Protein AF-A0A946EXU2-F1 (afdb_monomer_lite)

Sequence (146 aa):
MDSTFLGTYEVFAEADYWFVEDYPRPVFGNVSQTTFDTTVGGEPIVEESSFSVWMESYTVGLETVDQVPSWSIMPNPARDEVTILRGNFLSPVECVVYGLDGREMMRQMIRPGMQMSRLDVSQLAAGVFMVQLGKNQQVQRLVIQR

Foldseek 3Di:
DDDDPAFDKDKDKDKDFDADPVDGDTQKIKIKMWIWGDGVPDDTDIDIDMDMDGPDDDDPDPDPPVDDFQWDWPDAQDAFKIKIAHDFAPAKKKKFKADPVRDTPDIDIDGGGDRIDMDTCNPPDFAKIWIDIHDPHDIDIGGYDD

Secondary structure (DSSP, 8-state):
-----PPEEEEEEEEEEEE-SSSS-EEEEEEEEEEEEE-TTSPPEEEEEEEEEE-----TT----SS--SEEEESSSBSSEEEEEES--SS-EEEEEE-TTS-EEEEEEEPTT-SEEEEE-TTSPSEEEEEEESTT--EEEEEE--

Structure (mmCIF, N/CA/C/O backbone):
data_AF-A0A946EXU2-F1
#
_entry.id   AF-A0A946EXU2-F1
#
loop_
_atom_site.group_PDB
_atom_site.id
_atom_site.type_symbol
_atom_site.label_atom_id
_atom_site.label_alt_id
_atom_site.label_comp_id
_atom_site.label_asym_id
_atom_site.label_entity_id
_atom_site.label_seq_id
_atom_site.pdbx_PDB_ins_code
_atom_site.Cartn_x
_atom_site.Cartn_y
_atom_site.Cartn_z
_atom_site.occupancy
_atom_site.B_iso_or_equiv
_atom_site.auth_seq_id
_atom_site.auth_comp_id
_atom_site.auth_asym_id
_atom_site.auth_atom_id
_atom_site.pdbx_PDB_model_num
ATOM 1 N N . MET A 1 1 ? 44.099 -22.709 -54.092 1.00 41.88 1 MET A N 1
ATOM 2 C CA . MET A 1 1 ? 43.427 -21.622 -53.355 1.00 41.88 1 MET A CA 1
ATOM 3 C C . MET A 1 1 ? 42.272 -21.218 -54.252 1.00 41.88 1 MET A C 1
ATOM 5 O O . MET A 1 1 ? 42.462 -20.374 -55.113 1.00 41.88 1 MET A O 1
ATOM 9 N N . ASP A 1 2 ? 41.163 -21.959 -54.188 1.00 38.00 2 ASP A N 1
ATOM 10 C CA . ASP A 1 2 ? 40.028 -21.756 -55.097 1.00 38.00 2 ASP A CA 1
ATOM 11 C C . ASP A 1 2 ? 39.110 -20.684 -54.520 1.00 38.00 2 ASP A C 1
ATOM 13 O O . ASP A 1 2 ? 38.541 -20.841 -53.441 1.00 38.00 2 ASP A O 1
ATOM 17 N N . SER A 1 3 ? 39.040 -19.564 -55.232 1.00 45.59 3 SER A N 1
ATOM 18 C CA . SER A 1 3 ? 38.197 -18.418 -54.922 1.00 45.59 3 SER A CA 1
ATOM 19 C C . SER A 1 3 ? 36.873 -18.598 -55.657 1.00 45.59 3 SER A C 1
ATOM 21 O O . SER A 1 3 ? 36.744 -18.196 -56.812 1.00 45.59 3 SER A O 1
ATOM 23 N N . THR A 1 4 ? 35.892 -19.227 -55.013 1.00 53.69 4 THR A N 1
ATOM 24 C CA . THR A 1 4 ? 34.504 -19.186 -55.486 1.00 53.69 4 THR A CA 1
ATOM 25 C C . THR A 1 4 ? 34.006 -17.760 -55.270 1.00 53.69 4 THR A C 1
ATOM 27 O O . THR A 1 4 ? 33.904 -17.304 -54.133 1.00 53.69 4 THR A O 1
ATOM 30 N N . PHE A 1 5 ? 33.780 -17.024 -56.356 1.00 52.28 5 PHE A N 1
ATOM 31 C CA . PHE A 1 5 ? 33.202 -15.685 -56.306 1.00 52.28 5 PHE A CA 1
ATOM 32 C C . PHE A 1 5 ? 31.778 -15.816 -55.747 1.00 52.28 5 PHE A C 1
ATOM 34 O O . PHE A 1 5 ? 30.900 -16.380 -56.401 1.00 52.28 5 PHE A O 1
ATOM 41 N N . LEU A 1 6 ? 31.596 -15.405 -54.492 1.00 56.22 6 LEU A N 1
ATOM 42 C CA . LEU A 1 6 ? 30.307 -15.397 -53.808 1.00 56.22 6 LEU A CA 1
ATOM 43 C C . LEU A 1 6 ? 29.397 -14.383 -54.505 1.00 56.22 6 LEU A C 1
ATOM 45 O O . LEU A 1 6 ? 29.849 -13.304 -54.887 1.00 56.22 6 LEU A O 1
ATOM 49 N N . GLY A 1 7 ? 28.139 -14.765 -54.708 1.00 60.34 7 GLY A N 1
ATOM 50 C CA . GLY A 1 7 ? 27.099 -13.880 -55.219 1.00 60.34 7 GLY A CA 1
ATOM 51 C C . GLY A 1 7 ? 26.937 -12.604 -54.385 1.00 60.34 7 GLY A C 1
ATOM 52 O O . GLY A 1 7 ? 27.528 -12.460 -53.312 1.00 60.34 7 GLY A O 1
ATOM 53 N N . THR A 1 8 ? 26.136 -11.662 -54.878 1.00 67.62 8 THR A N 1
ATOM 54 C CA . THR A 1 8 ? 25.835 -10.443 -54.118 1.00 67.62 8 THR A CA 1
ATOM 55 C C . THR A 1 8 ? 24.736 -10.753 -53.108 1.00 67.62 8 THR A C 1
ATOM 57 O O . THR A 1 8 ? 23.645 -11.169 -53.496 1.00 67.62 8 THR A O 1
ATOM 60 N N . TYR A 1 9 ? 25.039 -10.543 -51.827 1.00 71.56 9 TYR A N 1
ATOM 61 C CA . TYR A 1 9 ? 24.076 -10.618 -50.734 1.00 71.56 9 TYR A CA 1
ATOM 62 C C . TYR A 1 9 ? 23.731 -9.201 -50.277 1.00 71.56 9 TYR A C 1
ATOM 64 O O . TYR A 1 9 ? 24.601 -8.483 -49.776 1.00 71.56 9 TYR A O 1
ATOM 72 N N . GLU A 1 10 ? 22.478 -8.795 -50.463 1.00 76.06 10 GLU A N 1
ATOM 73 C CA . GLU A 1 10 ? 21.983 -7.476 -50.065 1.00 76.06 10 GLU A CA 1
ATOM 74 C C . GLU A 1 10 ? 20.913 -7.611 -48.985 1.00 76.06 10 GLU A C 1
ATOM 76 O O . GLU A 1 10 ? 20.037 -8.470 -49.062 1.00 76.06 10 GLU A O 1
ATOM 81 N N . VAL A 1 11 ? 20.981 -6.746 -47.973 1.00 76.38 11 VAL A N 1
ATOM 82 C CA . VAL A 1 11 ? 19.996 -6.684 -46.890 1.00 76.38 11 VAL A CA 1
ATOM 83 C C . VAL A 1 11 ? 19.469 -5.265 -46.790 1.00 76.38 11 VAL A C 1
ATOM 85 O O . VAL A 1 11 ? 20.236 -4.322 -46.593 1.00 76.38 11 VAL A O 1
ATOM 88 N N . PHE A 1 12 ? 18.152 -5.135 -46.870 1.00 81.75 12 PHE A N 1
ATOM 89 C CA . PHE A 1 12 ? 17.416 -3.905 -46.633 1.00 81.75 12 PHE A CA 1
ATOM 90 C C . PHE A 1 12 ? 16.627 -4.058 -45.342 1.00 81.75 12 PHE A C 1
ATOM 92 O O . PHE A 1 12 ? 15.970 -5.077 -45.143 1.00 81.75 12 PHE A O 1
ATOM 99 N N . ALA A 1 13 ? 16.699 -3.058 -44.469 1.00 77.19 13 ALA A N 1
ATOM 100 C CA . ALA A 1 13 ? 15.904 -3.005 -43.253 1.00 77.19 13 ALA A CA 1
ATOM 101 C C . ALA A 1 13 ? 15.176 -1.663 -43.183 1.00 77.19 13 ALA A C 1
ATOM 103 O O . ALA A 1 13 ? 15.807 -0.611 -43.300 1.00 77.19 13 ALA A O 1
ATOM 104 N N . GLU A 1 14 ? 13.867 -1.710 -42.980 1.00 85.81 14 GLU A N 1
ATOM 105 C CA . GLU A 1 14 ? 13.014 -0.549 -42.755 1.00 85.81 14 GLU A CA 1
ATOM 106 C C . GLU A 1 14 ? 12.400 -0.657 -41.359 1.00 85.81 14 GLU A C 1
ATOM 108 O O . GLU A 1 14 ? 12.112 -1.752 -40.876 1.00 85.81 14 GLU A O 1
ATOM 113 N N . ALA A 1 15 ? 12.291 0.477 -40.668 1.00 82.19 15 ALA A N 1
ATOM 114 C CA . ALA A 1 15 ? 11.792 0.524 -39.305 1.00 82.19 15 ALA A CA 1
ATOM 115 C C . ALA A 1 15 ? 10.726 1.610 -39.165 1.00 82.19 15 ALA A C 1
ATOM 117 O O . ALA A 1 15 ? 11.025 2.799 -39.301 1.00 82.19 15 ALA A O 1
ATOM 118 N N . ASP A 1 16 ? 9.515 1.186 -38.826 1.00 86.25 16 ASP A N 1
ATOM 119 C CA . ASP A 1 16 ? 8.374 2.052 -38.569 1.00 86.25 16 ASP A CA 1
ATOM 120 C C . ASP A 1 16 ? 8.150 2.202 -37.066 1.00 86.25 16 ASP A C 1
ATOM 122 O O . ASP A 1 16 ? 8.116 1.218 -36.321 1.00 86.25 16 ASP A O 1
ATOM 126 N N . TYR A 1 17 ? 7.958 3.443 -36.618 1.00 80.81 17 TYR A N 1
ATOM 127 C CA . TYR A 1 17 ? 7.689 3.768 -35.221 1.00 80.81 17 TYR A CA 1
ATOM 128 C C . TYR A 1 17 ? 6.454 4.649 -35.101 1.00 80.81 17 TYR A C 1
ATOM 130 O O . TYR A 1 17 ? 6.340 5.684 -35.758 1.00 80.81 17 TYR A O 1
ATOM 138 N N . TRP A 1 18 ? 5.565 4.273 -34.188 1.00 83.12 18 TRP A N 1
ATOM 139 C CA . TRP A 1 18 ? 4.377 5.050 -33.851 1.00 83.12 18 TRP A CA 1
ATOM 140 C C . TRP A 1 18 ? 4.541 5.657 -32.466 1.00 83.12 18 TRP A C 1
ATOM 142 O O . TRP A 1 18 ? 4.978 4.974 -31.541 1.00 83.12 18 TRP A O 1
ATOM 152 N N . PHE A 1 19 ? 4.180 6.929 -32.318 1.00 77.94 19 PHE A N 1
ATOM 153 C CA . PHE A 1 19 ? 4.316 7.697 -31.079 1.00 77.94 19 PHE A CA 1
ATOM 154 C C . PHE A 1 19 ? 2.942 8.052 -30.505 1.00 77.94 19 PHE A C 1
ATOM 156 O O . PHE A 1 19 ? 1.981 8.202 -31.261 1.00 77.94 19 PHE A O 1
ATOM 163 N N . VAL A 1 20 ? 2.859 8.228 -29.181 1.00 70.88 20 VAL A N 1
ATOM 164 C CA . VAL A 1 20 ? 1.697 8.876 -28.550 1.00 70.88 20 VAL A CA 1
ATOM 165 C C . VAL A 1 20 ? 1.792 10.384 -28.773 1.00 70.88 20 VAL A C 1
ATOM 167 O O . VAL A 1 20 ? 2.862 10.973 -28.634 1.00 70.88 20 VAL A O 1
ATOM 170 N N . GLU A 1 21 ? 0.670 11.023 -29.091 1.00 68.12 21 GLU A N 1
ATOM 171 C CA . GLU A 1 21 ? 0.603 12.477 -29.286 1.00 68.12 21 GLU A CA 1
ATOM 172 C C . GLU A 1 21 ? 0.850 13.250 -27.975 1.00 68.12 21 GLU A C 1
ATOM 174 O O . GLU A 1 21 ? 1.526 14.278 -27.971 1.00 68.12 21 GLU A O 1
ATOM 179 N N . ASP A 1 22 ? 0.387 12.702 -26.848 1.00 71.62 22 ASP A N 1
ATOM 180 C CA . ASP A 1 22 ? 0.479 13.326 -25.523 1.00 71.62 22 ASP A CA 1
ATOM 181 C C . ASP A 1 22 ? 1.896 13.314 -24.925 1.00 71.62 22 ASP A C 1
ATOM 183 O O . ASP A 1 22 ? 2.221 14.138 -24.065 1.00 71.62 22 ASP A O 1
ATOM 187 N N . TYR A 1 23 ? 2.758 12.381 -25.345 1.00 64.06 23 TYR A N 1
ATOM 188 C CA . TYR A 1 23 ? 4.147 12.321 -24.897 1.00 64.06 23 TYR A CA 1
ATOM 189 C C . TYR A 1 23 ? 5.048 11.623 -25.931 1.00 64.06 23 TYR A C 1
ATOM 191 O O . TYR A 1 23 ? 4.696 10.561 -26.440 1.00 64.06 23 TYR A O 1
ATOM 199 N N . PRO A 1 24 ? 6.254 12.150 -26.220 1.00 67.25 24 PRO A N 1
ATOM 200 C CA . PRO A 1 24 ? 7.076 11.689 -27.338 1.00 67.25 24 PRO A CA 1
ATOM 201 C C . PRO A 1 24 ? 7.836 10.395 -26.999 1.00 67.25 24 PRO A C 1
ATOM 203 O O . PRO A 1 24 ? 9.060 10.391 -26.858 1.00 67.25 24 PRO A O 1
ATOM 206 N N . ARG A 1 25 ? 7.121 9.278 -26.834 1.00 69.62 25 ARG A N 1
ATOM 207 C CA . ARG A 1 25 ? 7.702 7.933 -26.716 1.00 69.62 25 ARG A CA 1
ATOM 208 C C . ARG A 1 25 ? 7.087 6.994 -27.757 1.00 69.62 25 ARG A C 1
ATOM 210 O O . ARG A 1 25 ? 5.897 7.119 -28.044 1.00 69.62 25 ARG A O 1
ATOM 217 N N . PRO A 1 26 ? 7.879 6.067 -28.321 1.00 67.12 26 PRO A N 1
ATOM 218 C CA . PRO A 1 26 ? 7.375 5.108 -29.288 1.00 67.12 26 PRO A CA 1
ATOM 219 C C . PRO A 1 26 ? 6.566 4.003 -28.583 1.00 67.12 26 PRO A C 1
ATOM 221 O O . PRO A 1 26 ? 7.010 3.425 -27.593 1.00 67.12 26 PRO A O 1
ATOM 224 N N . VAL A 1 27 ? 5.375 3.723 -29.106 1.00 74.00 27 VAL A N 1
ATOM 225 C CA . VAL A 1 27 ? 4.365 2.775 -28.591 1.00 74.00 27 VAL A CA 1
ATOM 226 C C . VAL A 1 27 ? 4.498 1.418 -29.253 1.00 74.00 27 VAL A C 1
ATOM 228 O O . VAL A 1 27 ? 4.296 0.371 -28.638 1.00 74.00 27 VAL A O 1
ATOM 231 N N . PHE A 1 28 ? 4.840 1.449 -30.533 1.00 79.75 28 PHE A N 1
ATOM 232 C CA . PHE A 1 28 ? 4.943 0.293 -31.394 1.00 79.75 28 PHE A CA 1
ATOM 233 C C . PHE A 1 28 ? 6.109 0.513 -32.349 1.00 79.75 28 PHE A C 1
ATOM 235 O O . PHE A 1 28 ? 6.334 1.631 -32.821 1.00 79.75 28 PHE A O 1
ATOM 242 N N . GLY A 1 29 ? 6.866 -0.552 -32.575 1.00 83.81 29 GLY A N 1
ATOM 243 C CA . GLY A 1 29 ? 7.942 -0.599 -33.547 1.00 83.81 29 GLY A CA 1
ATOM 244 C C . GLY A 1 29 ? 7.746 -1.811 -34.440 1.00 83.81 29 GLY A C 1
ATOM 245 O O . GLY A 1 29 ? 7.548 -2.918 -33.931 1.00 83.81 29 GLY A O 1
ATOM 246 N N . ASN A 1 30 ? 7.813 -1.608 -35.750 1.00 86.12 30 ASN A N 1
ATOM 247 C CA . ASN A 1 30 ? 7.926 -2.685 -36.721 1.00 86.12 30 ASN A CA 1
ATOM 248 C C . ASN A 1 30 ? 9.266 -2.561 -37.439 1.00 86.12 30 ASN A C 1
ATOM 250 O O . ASN A 1 30 ? 9.679 -1.460 -37.784 1.00 86.12 30 ASN A O 1
ATOM 254 N N . VAL A 1 31 ? 9.941 -3.686 -37.639 1.00 86.31 31 VAL A N 1
ATOM 255 C CA . VAL A 1 31 ? 11.129 -3.774 -38.481 1.00 86.31 31 VAL A CA 1
ATOM 256 C C . VAL A 1 31 ? 10.860 -4.815 -39.550 1.00 86.31 31 VAL A C 1
ATOM 258 O O . VAL A 1 31 ? 10.624 -5.981 -39.225 1.00 86.31 31 VAL A O 1
ATOM 261 N N . SER A 1 32 ? 10.913 -4.405 -40.810 1.00 85.88 32 SER A N 1
ATOM 262 C CA . SER A 1 32 ? 10.890 -5.296 -41.964 1.00 85.88 32 SER A CA 1
ATOM 263 C C . SER A 1 32 ? 12.310 -5.435 -42.505 1.00 85.88 32 SER A C 1
ATOM 265 O O . SER A 1 32 ? 13.036 -4.457 -42.668 1.00 85.88 32 SER A O 1
ATOM 267 N N . GLN A 1 33 ? 12.738 -6.669 -42.746 1.00 86.56 33 GLN A N 1
ATOM 268 C CA . GLN A 1 33 ? 14.028 -6.986 -43.335 1.00 86.56 33 GLN A CA 1
ATOM 269 C C . GLN A 1 33 ? 13.800 -7.793 -44.607 1.00 86.56 33 GLN A C 1
ATOM 271 O O . GLN A 1 33 ? 13.241 -8.889 -44.555 1.00 86.56 33 GLN A O 1
ATOM 276 N N . THR A 1 34 ? 14.284 -7.266 -45.729 1.00 85.06 34 THR A N 1
ATOM 277 C CA . THR A 1 34 ? 14.300 -7.956 -47.020 1.00 85.06 34 THR A CA 1
ATOM 278 C C . THR A 1 34 ? 15.731 -8.308 -47.389 1.00 85.06 34 THR A C 1
ATOM 280 O O . THR A 1 34 ? 16.622 -7.459 -47.358 1.00 85.06 34 THR A O 1
ATOM 283 N N . THR A 1 35 ? 15.950 -9.565 -47.740 1.00 81.31 35 THR A N 1
ATOM 284 C CA . THR A 1 35 ? 17.249 -10.116 -48.105 1.00 81.31 35 THR A CA 1
ATOM 285 C C . THR A 1 35 ? 17.207 -10.600 -49.546 1.00 81.31 35 THR A C 1
ATOM 287 O O . THR A 1 35 ? 16.286 -11.318 -49.929 1.00 81.31 35 THR A O 1
ATOM 290 N N . PHE A 1 36 ? 18.218 -10.227 -50.326 1.00 80.62 36 PHE A N 1
ATOM 291 C CA . PHE A 1 36 ? 18.421 -10.682 -51.695 1.00 80.62 36 PHE A CA 1
ATOM 292 C C . PHE A 1 36 ? 19.722 -11.473 -51.767 1.00 80.62 36 PHE A C 1
ATOM 294 O O . PHE A 1 36 ? 20.798 -10.921 -51.541 1.00 80.62 36 PHE A O 1
ATOM 301 N N . ASP A 1 37 ? 19.626 -12.753 -52.114 1.00 79.31 37 ASP A N 1
ATOM 302 C CA . ASP A 1 37 ? 20.785 -13.589 -52.427 1.00 79.31 37 ASP A CA 1
ATOM 303 C C . ASP A 1 37 ? 20.812 -13.862 -53.935 1.00 79.31 37 ASP A C 1
ATOM 305 O O . ASP A 1 37 ? 19.978 -14.599 -54.475 1.00 79.31 37 ASP A O 1
ATOM 309 N N . THR A 1 38 ? 21.746 -13.215 -54.639 1.00 73.19 38 THR A N 1
ATOM 310 C CA . THR A 1 38 ? 21.918 -13.384 -56.087 1.00 73.19 38 THR A CA 1
ATOM 311 C C . THR A 1 38 ? 23.112 -14.281 -56.370 1.00 73.19 38 THR A C 1
ATOM 313 O O . THR A 1 38 ? 24.258 -13.827 -56.406 1.00 73.19 38 THR A O 1
ATOM 316 N N . THR A 1 39 ? 22.849 -15.560 -56.634 1.00 66.00 39 THR A N 1
ATOM 317 C CA . THR A 1 39 ? 23.877 -16.492 -57.122 1.00 66.00 39 THR A CA 1
ATOM 318 C C . THR A 1 39 ? 24.325 -16.123 -58.545 1.00 66.00 39 THR A C 1
ATOM 320 O O . THR A 1 39 ? 23.558 -15.566 -59.330 1.00 66.00 39 THR A O 1
ATOM 323 N N . VAL A 1 40 ? 25.588 -16.393 -58.899 1.00 65.25 40 VAL A N 1
ATOM 324 C CA . VAL A 1 40 ? 26.168 -15.959 -60.187 1.00 65.25 40 VAL A CA 1
ATOM 325 C C . VAL A 1 40 ? 25.375 -16.536 -61.369 1.00 65.25 40 VAL A C 1
ATOM 327 O O . VAL A 1 40 ? 25.447 -17.730 -61.649 1.00 65.25 40 VAL A O 1
ATOM 330 N N . GLY A 1 41 ? 24.654 -15.665 -62.084 1.00 63.56 41 GLY A N 1
ATOM 331 C CA . GLY A 1 41 ? 23.882 -16.006 -63.285 1.00 63.56 41 GLY A CA 1
ATOM 332 C C . GLY A 1 41 ? 22.470 -16.555 -63.038 1.00 63.56 41 GLY A C 1
ATOM 333 O O . GLY A 1 41 ? 21.855 -17.024 -63.995 1.00 63.56 41 GLY A O 1
ATOM 334 N N . GLY A 1 42 ? 21.968 -16.518 -61.798 1.00 66.75 42 GLY A N 1
ATOM 335 C CA . GLY A 1 42 ? 20.616 -16.958 -61.427 1.00 66.75 42 GLY A CA 1
ATOM 336 C C . GLY A 1 42 ? 19.653 -15.809 -61.103 1.00 66.75 42 GLY A C 1
ATOM 337 O O . GLY A 1 42 ? 20.072 -14.667 -60.925 1.00 66.75 42 GLY A O 1
ATOM 338 N N . GLU A 1 43 ? 18.357 -16.126 -61.013 1.00 73.25 43 GLU A N 1
ATOM 339 C CA . GLU A 1 43 ? 17.340 -15.216 -60.465 1.00 73.25 43 GLU A CA 1
ATOM 340 C C . GLU A 1 43 ? 17.568 -15.019 -58.953 1.00 73.25 43 GLU A C 1
ATOM 342 O O . GLU A 1 43 ? 17.935 -15.981 -58.265 1.00 73.25 43 GLU A O 1
ATOM 347 N N . PRO A 1 44 ? 17.361 -13.804 -58.418 1.00 73.25 44 PRO A N 1
ATOM 348 C CA . PRO A 1 44 ? 17.570 -13.519 -57.005 1.00 73.25 44 PRO A CA 1
ATOM 349 C C . PRO A 1 44 ? 16.561 -14.275 -56.135 1.00 73.25 44 PRO A C 1
ATOM 351 O O . PRO A 1 44 ? 15.356 -14.267 -56.397 1.00 73.25 44 PRO A O 1
ATOM 354 N N . ILE A 1 45 ? 17.052 -14.898 -55.063 1.00 78.06 45 ILE A N 1
ATOM 355 C CA . ILE A 1 45 ? 16.195 -15.436 -54.006 1.00 78.06 45 ILE A CA 1
ATOM 356 C C . ILE A 1 45 ? 15.889 -14.284 -53.050 1.00 78.06 45 ILE A C 1
ATOM 358 O O . ILE A 1 45 ? 16.810 -13.674 -52.505 1.00 78.06 45 ILE A O 1
ATOM 362 N N . VAL A 1 46 ? 14.600 -13.985 -52.876 1.00 80.69 46 VAL A N 1
ATOM 363 C CA . VAL A 1 46 ? 14.119 -12.904 -52.008 1.00 80.69 46 VAL A CA 1
ATOM 364 C C . VAL A 1 46 ? 13.493 -13.502 -50.758 1.00 80.69 46 VAL A C 1
ATOM 366 O O . VAL A 1 46 ? 12.557 -14.296 -50.854 1.00 80.69 46 VAL A O 1
ATOM 369 N N . GLU A 1 47 ? 13.994 -13.104 -49.594 1.00 83.56 47 GLU A N 1
ATOM 370 C CA . GLU A 1 47 ? 13.427 -13.468 -48.297 1.00 83.56 47 GLU A CA 1
ATOM 371 C C . GLU A 1 47 ? 13.003 -12.211 -47.539 1.00 83.56 47 GLU A C 1
ATOM 373 O O . GLU A 1 47 ? 13.790 -11.279 -47.377 1.00 83.56 47 GLU A O 1
ATOM 378 N N . GLU A 1 48 ? 11.759 -12.191 -47.063 1.00 86.25 48 GLU A N 1
ATOM 379 C CA . GLU A 1 48 ? 11.195 -11.086 -46.294 1.00 86.25 48 GLU A CA 1
ATOM 380 C C . GLU A 1 48 ? 10.820 -11.569 -44.891 1.00 86.25 48 GLU A C 1
ATOM 382 O O . GLU A 1 48 ? 10.150 -12.589 -44.715 1.00 86.25 48 GLU A O 1
ATOM 387 N N . SER A 1 49 ? 11.253 -10.824 -43.879 1.00 81.81 49 SER A N 1
ATOM 388 C CA . SER A 1 49 ? 10.944 -11.088 -42.476 1.00 81.81 49 SER A CA 1
ATOM 389 C C . SER A 1 49 ? 10.476 -9.808 -41.797 1.00 81.81 49 SER A C 1
ATOM 391 O O . SER A 1 49 ? 10.972 -8.724 -42.091 1.00 81.81 49 SER A O 1
ATOM 393 N N . SER A 1 50 ? 9.501 -9.919 -40.894 1.00 83.81 50 SER A N 1
ATOM 394 C CA . SER A 1 50 ? 8.973 -8.773 -40.156 1.00 83.81 50 SER A CA 1
ATOM 395 C C . SER A 1 50 ? 8.892 -9.081 -38.668 1.00 83.81 50 SER A C 1
ATOM 397 O O . SER A 1 50 ? 8.405 -10.138 -38.257 1.00 83.81 50 SER A O 1
ATOM 399 N N . PHE A 1 51 ? 9.368 -8.138 -37.862 1.00 82.12 51 PHE A N 1
ATOM 400 C CA . PHE A 1 51 ? 9.398 -8.209 -36.409 1.00 82.12 51 PHE A CA 1
ATOM 401 C C . PHE A 1 51 ? 8.632 -7.022 -35.838 1.00 82.12 51 PHE A C 1
ATOM 403 O O . PHE A 1 51 ? 8.895 -5.874 -36.182 1.00 82.12 51 PHE A O 1
ATOM 410 N N . SER A 1 52 ? 7.700 -7.299 -34.933 1.00 83.75 52 SER A N 1
ATOM 411 C CA . SER A 1 52 ? 6.816 -6.295 -34.340 1.00 83.75 52 SER A CA 1
ATOM 412 C C . SER A 1 52 ? 6.924 -6.329 -32.824 1.00 83.75 52 SER A C 1
ATOM 414 O O . SER A 1 52 ? 6.817 -7.401 -32.225 1.00 83.75 52 SER A O 1
ATOM 416 N N . VAL A 1 53 ? 7.083 -5.165 -32.192 1.00 79.00 53 VAL A N 1
ATOM 417 C CA . VAL A 1 53 ? 7.119 -5.029 -30.732 1.00 79.00 53 VAL A CA 1
ATOM 418 C C . VAL A 1 53 ? 6.206 -3.904 -30.258 1.00 79.00 53 VAL A C 1
ATOM 420 O O . VAL A 1 53 ? 6.304 -2.762 -30.702 1.00 79.00 53 VAL A O 1
ATOM 423 N N . TRP A 1 54 ? 5.330 -4.230 -29.309 1.00 75.44 54 TRP A N 1
ATOM 424 C CA . TRP A 1 54 ? 4.604 -3.241 -28.517 1.00 75.44 54 TRP A CA 1
ATOM 425 C C . TRP A 1 54 ? 5.490 -2.815 -27.347 1.00 75.44 54 TRP A C 1
ATOM 427 O O . TRP A 1 54 ? 5.878 -3.642 -26.523 1.00 75.44 54 TRP A O 1
ATOM 437 N N . MET A 1 55 ? 5.848 -1.535 -27.306 1.00 74.69 55 MET A N 1
ATOM 438 C CA . MET A 1 55 ? 6.721 -0.938 -26.288 1.00 74.69 55 MET A CA 1
ATOM 439 C C . MET A 1 55 ? 5.937 -0.261 -25.162 1.00 74.69 55 MET A C 1
ATOM 441 O O . MET A 1 55 ? 6.503 0.019 -24.106 1.00 74.69 55 MET A O 1
ATOM 445 N N . GLU A 1 56 ? 4.637 -0.036 -25.356 1.00 61.28 56 GLU A N 1
ATOM 446 C CA . GLU A 1 56 ? 3.744 0.470 -24.320 1.00 61.28 56 GLU A CA 1
ATOM 447 C C . GLU A 1 56 ? 2.738 -0.601 -23.890 1.00 61.28 56 GLU A C 1
ATOM 449 O O . GLU A 1 56 ? 2.006 -1.168 -24.701 1.00 61.28 56 GLU A O 1
ATOM 454 N N . SER A 1 57 ? 2.670 -0.845 -22.582 1.00 58.84 57 SER A N 1
ATOM 455 C CA . SER A 1 57 ? 1.553 -1.538 -21.948 1.00 58.84 57 SER A CA 1
ATOM 456 C C . SER A 1 57 ? 0.802 -0.532 -21.082 1.00 58.84 57 SER A C 1
ATOM 458 O O . SER A 1 57 ? 1.307 -0.124 -20.034 1.00 58.84 57 SER A O 1
ATOM 460 N N . TYR A 1 58 ? -0.395 -0.129 -21.494 1.00 54.38 58 TYR A N 1
ATOM 461 C CA . TYR A 1 58 ? -1.262 0.684 -20.652 1.00 54.38 58 TYR A CA 1
ATOM 462 C C . TYR A 1 58 ? -2.174 -0.232 -19.828 1.00 54.38 58 TYR A C 1
ATOM 464 O O . TYR A 1 58 ? -2.922 -1.057 -20.353 1.00 54.38 58 TYR A O 1
ATOM 472 N N . THR A 1 59 ? -2.129 -0.100 -18.506 1.00 52.59 59 THR A N 1
ATOM 473 C CA . THR A 1 59 ? -3.188 -0.626 -17.638 1.00 52.59 59 THR A CA 1
ATOM 474 C C . THR A 1 59 ? -4.349 0.361 -17.671 1.00 52.59 59 THR A C 1
ATOM 476 O O . THR A 1 59 ? -4.286 1.413 -17.038 1.00 52.59 59 THR A O 1
ATOM 479 N N . VAL A 1 60 ? -5.413 0.043 -18.412 1.00 48.34 60 VAL A N 1
ATOM 480 C CA . VAL A 1 60 ? -6.680 0.782 -18.306 1.00 48.34 60 VAL A CA 1
ATOM 481 C C . VAL A 1 60 ? -7.253 0.525 -16.910 1.00 48.34 60 VAL A C 1
ATOM 483 O O . VAL A 1 60 ? -7.547 -0.621 -16.576 1.00 48.34 60 VAL A O 1
ATOM 486 N N . GLY A 1 61 ? -7.409 1.573 -16.095 1.00 51.25 61 GLY A N 1
ATOM 487 C CA . GLY A 1 61 ? -8.144 1.488 -14.825 1.00 51.25 61 GLY A CA 1
ATOM 488 C C . GLY A 1 61 ? -7.353 1.719 -13.534 1.00 51.25 61 GLY A C 1
ATOM 489 O O . GLY A 1 61 ? -7.848 1.365 -12.468 1.00 51.25 61 GLY A O 1
ATOM 490 N N . LEU A 1 62 ? -6.160 2.318 -13.578 1.00 59.09 62 LEU A N 1
ATOM 491 C CA . LEU A 1 62 ? -5.594 2.949 -12.382 1.00 59.09 62 LEU A CA 1
ATOM 492 C C . LEU A 1 62 ? -6.118 4.382 -12.305 1.00 59.09 62 LEU A C 1
ATOM 494 O O . LEU A 1 62 ? -5.606 5.279 -12.970 1.00 59.09 62 LEU A O 1
ATOM 498 N N . GLU A 1 63 ? -7.157 4.582 -11.496 1.00 59.09 63 GLU A N 1
ATOM 499 C CA . GLU A 1 63 ? -7.451 5.902 -10.944 1.00 59.09 63 GLU A CA 1
ATOM 500 C C . GLU A 1 63 ? -6.142 6.462 -10.370 1.00 59.09 63 GLU A C 1
ATOM 502 O O . GLU A 1 63 ? -5.417 5.754 -9.661 1.00 59.09 63 GLU A O 1
ATOM 507 N N . THR A 1 64 ? -5.796 7.706 -10.706 1.00 48.47 64 THR A N 1
ATOM 508 C CA . THR A 1 64 ? -4.681 8.399 -10.063 1.00 48.47 64 THR A CA 1
ATOM 509 C C . THR A 1 64 ? -4.921 8.361 -8.562 1.00 48.47 64 THR A C 1
ATOM 511 O O . THR A 1 64 ? -5.846 8.985 -8.049 1.00 48.47 64 THR A O 1
ATOM 514 N N . VAL A 1 65 ? -4.113 7.579 -7.845 1.00 53.91 65 VAL A N 1
ATOM 515 C CA . VAL A 1 65 ? -4.141 7.566 -6.386 1.00 53.91 65 VAL A CA 1
ATOM 516 C C . VAL A 1 65 ? -3.530 8.894 -5.950 1.00 53.91 65 VAL A C 1
ATOM 518 O O . VAL A 1 65 ? -2.323 8.990 -5.745 1.00 53.91 65 VAL A O 1
ATOM 521 N N . ASP A 1 66 ? -4.367 9.927 -5.835 1.00 54.81 66 ASP A N 1
ATOM 522 C CA . ASP A 1 66 ? -3.959 11.294 -5.481 1.00 54.81 66 ASP A CA 1
ATOM 523 C C . ASP A 1 66 ? -3.191 11.350 -4.152 1.00 54.81 66 ASP A C 1
ATOM 525 O O . ASP A 1 66 ? -2.451 12.298 -3.886 1.00 54.81 66 ASP A O 1
ATOM 529 N N . GLN A 1 67 ? -3.324 10.318 -3.311 1.00 56.25 67 GLN A N 1
ATOM 530 C CA . GLN A 1 67 ? -2.549 10.155 -2.090 1.00 56.25 67 GLN A CA 1
ATOM 531 C C . GLN A 1 67 ? -2.133 8.703 -1.873 1.00 56.25 67 GLN A C 1
ATOM 533 O O . GLN A 1 67 ? -2.857 7.920 -1.256 1.00 56.25 67 GLN A O 1
ATOM 538 N N . VAL A 1 68 ? -0.926 8.348 -2.319 1.00 61.19 68 VAL A N 1
ATOM 539 C CA . VAL A 1 68 ? -0.279 7.116 -1.854 1.00 61.19 68 VAL A CA 1
ATOM 540 C C . VAL A 1 68 ? -0.172 7.201 -0.329 1.00 61.19 68 VAL A C 1
ATOM 542 O O . VAL A 1 68 ? 0.363 8.191 0.191 1.00 61.19 68 VAL A O 1
ATOM 545 N N . PRO A 1 69 ? -0.706 6.224 0.424 1.00 68.56 69 PRO A N 1
ATOM 546 C CA . PRO A 1 69 ? -0.629 6.293 1.863 1.00 68.56 69 PRO A CA 1
ATOM 547 C C . PRO A 1 69 ? 0.832 6.283 2.317 1.00 68.56 69 PRO A C 1
ATOM 549 O O . PRO A 1 69 ? 1.642 5.476 1.871 1.00 68.56 69 PRO A O 1
ATOM 552 N N . SER A 1 70 ? 1.176 7.191 3.230 1.00 78.25 70 SER A N 1
ATOM 553 C CA . SER A 1 70 ? 2.545 7.368 3.749 1.00 78.25 70 SER A CA 1
ATOM 554 C C . SER A 1 70 ? 3.054 6.186 4.5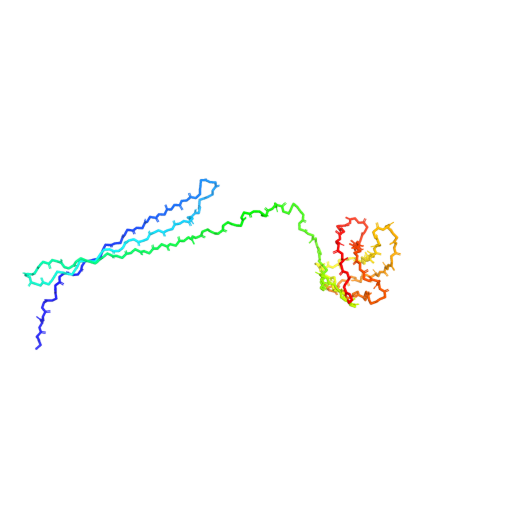88 1.00 78.25 70 SER A C 1
ATOM 556 O O . SER A 1 70 ? 4.156 6.246 5.134 1.00 78.25 70 SER A O 1
ATOM 558 N N . TRP A 1 71 ? 2.236 5.146 4.739 1.00 86.12 71 TRP A N 1
ATOM 559 C CA . TRP A 1 71 ? 2.470 3.933 5.510 1.00 86.12 71 TRP A CA 1
ATOM 560 C C . TRP A 1 71 ? 1.654 2.778 4.908 1.00 86.12 71 TRP A C 1
ATOM 562 O O . TRP A 1 71 ? 0.804 3.002 4.050 1.00 86.12 71 TRP A O 1
ATOM 572 N N . SER A 1 72 ? 1.891 1.542 5.333 1.00 87.94 72 SER A N 1
ATOM 573 C CA . SER A 1 72 ? 1.115 0.364 4.922 1.00 87.94 72 SER A CA 1
ATOM 574 C C . SER A 1 72 ? 0.997 -0.648 6.059 1.00 87.94 72 SER A C 1
ATOM 576 O O . SER A 1 72 ? 1.764 -0.595 7.024 1.00 87.94 72 SER A O 1
ATOM 578 N N . ILE A 1 73 ? 0.024 -1.555 5.953 1.00 90.31 73 ILE A N 1
ATOM 579 C CA . ILE A 1 73 ? -0.203 -2.642 6.907 1.00 90.31 73 ILE A CA 1
ATOM 580 C C . ILE A 1 73 ? -0.244 -3.990 6.186 1.00 90.31 73 ILE A C 1
ATOM 582 O O . ILE A 1 73 ? -0.966 -4.151 5.201 1.00 90.31 73 ILE A O 1
ATOM 586 N N . MET A 1 74 ? 0.548 -4.956 6.654 1.00 92.56 74 MET A N 1
ATOM 587 C CA . MET A 1 74 ? 0.629 -6.291 6.056 1.00 92.56 74 MET A CA 1
ATOM 588 C C . MET A 1 74 ? 0.913 -7.383 7.102 1.00 92.56 74 MET A C 1
ATOM 590 O O . MET A 1 74 ? 1.663 -7.126 8.036 1.00 92.56 74 MET A O 1
ATOM 594 N 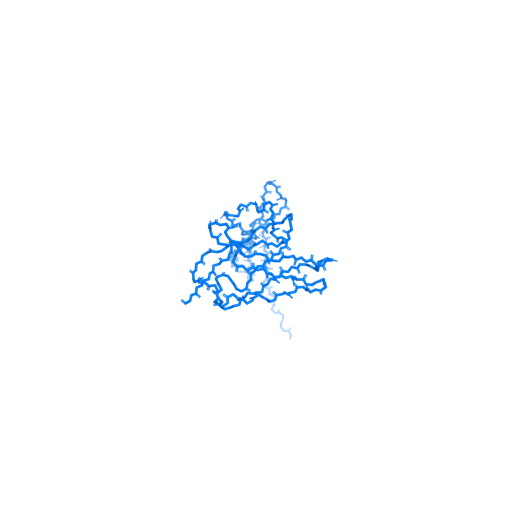N . PRO A 1 75 ? 0.392 -8.609 6.949 1.00 92.69 75 PRO A N 1
ATOM 595 C CA . PRO A 1 75 ? -0.546 -9.021 5.910 1.00 92.69 75 PRO A CA 1
ATOM 596 C C . PRO A 1 75 ? -1.936 -8.403 6.121 1.00 92.69 75 PRO A C 1
ATOM 598 O O . PRO A 1 75 ? -2.312 -8.040 7.231 1.00 92.69 75 PRO A O 1
ATOM 601 N N . ASN A 1 76 ? -2.690 -8.248 5.036 1.00 93.00 76 ASN A N 1
ATOM 602 C CA . ASN A 1 76 ? -4.081 -7.811 5.073 1.00 93.00 76 ASN A CA 1
ATOM 603 C C . ASN A 1 76 ? -4.839 -8.502 3.923 1.00 93.00 76 ASN A C 1
ATOM 605 O O . ASN A 1 76 ? -4.622 -8.123 2.770 1.00 93.00 76 ASN A O 1
ATOM 609 N N . PRO A 1 77 ? -5.685 -9.517 4.187 1.00 94.12 77 PRO A N 1
ATOM 610 C CA . PRO A 1 77 ? -6.187 -9.930 5.501 1.00 94.12 77 PRO A CA 1
ATOM 611 C C . PRO A 1 77 ? -5.136 -10.521 6.457 1.00 94.12 77 PRO A C 1
ATOM 613 O O . PRO A 1 77 ? -4.173 -11.151 6.027 1.00 94.12 77 PRO A O 1
ATOM 616 N N . ALA A 1 78 ? -5.340 -10.317 7.756 1.00 93.88 78 ALA A N 1
ATOM 617 C CA . ALA A 1 78 ? -4.489 -10.783 8.846 1.00 93.88 78 ALA A CA 1
ATOM 618 C C . ALA A 1 78 ? -5.151 -11.911 9.648 1.00 93.88 78 ALA A C 1
ATOM 620 O O . ALA A 1 78 ? -6.375 -12.041 9.642 1.00 93.88 78 ALA A O 1
ATOM 621 N N . ARG A 1 79 ? -4.341 -12.698 10.364 1.00 92.56 79 ARG A N 1
ATOM 622 C CA . ARG A 1 79 ? -4.818 -13.696 11.338 1.00 92.56 79 ARG A CA 1
ATOM 623 C C . ARG A 1 79 ? -4.570 -13.208 12.760 1.00 92.56 79 ARG A C 1
ATOM 625 O O . ARG A 1 79 ? -5.473 -12.668 13.386 1.00 92.56 79 ARG A O 1
ATOM 632 N N . ASP A 1 80 ? -3.320 -13.317 13.202 1.00 92.69 80 ASP A N 1
ATOM 633 C CA . ASP A 1 80 ? -2.922 -13.015 14.581 1.00 92.69 80 ASP A CA 1
ATOM 634 C C . ASP A 1 80 ? -2.022 -11.782 14.686 1.00 92.69 80 ASP A C 1
ATOM 636 O O . ASP A 1 80 ? -1.939 -11.149 15.733 1.00 92.69 80 ASP A O 1
ATOM 640 N N . GLU A 1 81 ? -1.344 -11.412 13.602 1.00 93.06 81 GLU A N 1
ATOM 641 C CA . GLU A 1 81 ? -0.371 -10.328 13.606 1.00 93.06 81 GLU A CA 1
ATOM 642 C C . GLU A 1 81 ? -0.407 -9.504 12.325 1.00 93.06 81 GLU A C 1
ATOM 644 O O . GLU A 1 81 ? -0.708 -10.009 11.240 1.00 93.06 81 GLU A O 1
ATOM 649 N N . VAL A 1 82 ? -0.043 -8.231 12.466 1.00 93.31 82 VAL A N 1
ATOM 650 C CA . VAL A 1 82 ? 0.221 -7.326 11.351 1.00 93.31 82 VAL A CA 1
ATOM 651 C C . VAL A 1 82 ? 1.470 -6.502 11.603 1.00 93.31 82 VAL A C 1
ATOM 653 O O . VAL A 1 82 ? 1.812 -6.146 12.728 1.00 93.31 82 VAL A O 1
ATOM 656 N N . THR A 1 83 ? 2.149 -6.174 10.519 1.00 91.56 83 THR A N 1
ATOM 657 C CA . THR A 1 83 ? 3.292 -5.279 10.477 1.00 91.56 83 THR A CA 1
ATOM 658 C C . THR A 1 83 ? 2.855 -3.965 9.861 1.00 91.56 83 THR A C 1
ATOM 660 O O . THR A 1 83 ? 2.339 -3.920 8.744 1.00 91.56 83 THR A O 1
ATOM 663 N N . ILE A 1 84 ? 3.089 -2.889 10.599 1.00 89.56 84 ILE A N 1
ATOM 664 C CA . ILE A 1 84 ? 2.948 -1.519 10.134 1.00 89.56 84 ILE A CA 1
ATOM 665 C C . ILE A 1 84 ? 4.300 -1.099 9.573 1.00 89.56 84 ILE A C 1
ATOM 667 O O . ILE A 1 84 ? 5.304 -1.069 10.291 1.00 89.56 84 ILE A O 1
ATOM 671 N N . LEU A 1 85 ? 4.313 -0.776 8.286 1.00 85.69 85 LEU A N 1
ATOM 672 C CA . LEU A 1 85 ? 5.478 -0.266 7.581 1.00 85.69 85 LEU A CA 1
ATOM 673 C C . LEU A 1 85 ? 5.307 1.218 7.336 1.00 85.69 85 LEU A C 1
ATOM 675 O O . LEU A 1 85 ? 4.317 1.659 6.749 1.00 85.69 85 LEU A O 1
ATOM 679 N N . ARG A 1 86 ? 6.304 1.992 7.744 1.00 77.31 86 ARG A N 1
ATOM 680 C CA . ARG A 1 86 ? 6.336 3.422 7.485 1.00 77.31 86 ARG A CA 1
ATOM 681 C C . ARG A 1 86 ? 7.765 3.909 7.309 1.00 77.31 86 ARG A C 1
ATOM 683 O O . ARG A 1 86 ? 8.683 3.399 7.943 1.00 77.31 86 ARG A O 1
ATOM 690 N N . GLY A 1 87 ? 7.939 4.950 6.494 1.00 65.50 87 GLY A N 1
ATOM 691 C CA . GLY A 1 87 ? 9.156 5.759 6.534 1.00 65.50 87 GLY A CA 1
ATOM 692 C C . GLY A 1 87 ? 9.479 6.222 7.963 1.00 65.50 87 GLY A C 1
ATOM 693 O O . GLY A 1 87 ? 8.592 6.344 8.805 1.00 65.50 87 GLY A O 1
ATOM 694 N N . ASN A 1 88 ? 10.765 6.443 8.232 1.00 66.88 88 ASN A N 1
ATOM 695 C CA . ASN A 1 88 ? 11.330 6.656 9.567 1.00 66.88 88 ASN A CA 1
ATOM 696 C C . ASN A 1 88 ? 10.475 7.601 10.447 1.00 66.88 88 ASN A C 1
ATOM 698 O O . ASN A 1 88 ? 10.351 8.789 10.142 1.00 66.88 88 ASN A O 1
ATOM 702 N N . PHE A 1 89 ? 9.879 7.090 11.534 1.00 68.00 89 PHE A N 1
ATOM 703 C CA . PHE A 1 89 ? 9.114 7.930 12.461 1.00 68.00 89 PHE A CA 1
ATOM 704 C C . PHE A 1 89 ? 10.070 8.860 13.218 1.00 68.00 89 PHE A C 1
ATOM 706 O O . PHE A 1 89 ? 10.886 8.404 14.022 1.00 68.00 89 PHE A O 1
ATOM 713 N N . LEU A 1 90 ? 9.950 10.167 12.978 1.00 69.62 90 LEU A N 1
ATOM 714 C CA . LEU A 1 90 ? 10.740 11.199 13.665 1.00 69.62 90 LEU A CA 1
ATOM 715 C C . LEU A 1 90 ? 10.226 11.497 15.085 1.00 69.62 90 LEU A C 1
ATOM 717 O O . LEU A 1 90 ? 10.953 12.049 15.905 1.00 69.62 90 LEU A O 1
ATOM 721 N N . SER A 1 91 ? 8.982 11.125 15.388 1.00 79.00 91 SER A N 1
ATOM 722 C CA . SER A 1 91 ? 8.331 11.308 16.688 1.00 79.00 91 SER A CA 1
ATOM 723 C C . SER A 1 91 ? 7.482 10.081 17.049 1.00 79.00 91 SER A C 1
ATOM 725 O O . SER A 1 91 ? 7.165 9.286 16.160 1.00 79.00 91 SER A O 1
ATOM 727 N N . PRO A 1 92 ? 7.129 9.876 18.335 1.00 82.75 92 PRO A N 1
ATOM 728 C CA . PRO A 1 92 ? 6.256 8.777 18.727 1.00 82.75 92 PRO A CA 1
ATOM 729 C C . PRO A 1 92 ? 4.888 8.927 18.063 1.00 82.75 92 PRO A C 1
ATOM 731 O O . PRO A 1 92 ? 4.314 10.019 18.064 1.00 82.75 92 PRO A O 1
ATOM 734 N N . VAL A 1 93 ? 4.355 7.834 17.520 1.00 87.00 93 VAL A N 1
ATOM 735 C CA . VAL A 1 93 ? 3.050 7.835 16.851 1.00 87.00 93 VAL A CA 1
ATOM 736 C C . VAL A 1 93 ? 2.144 6.784 17.469 1.00 87.00 93 VAL A C 1
ATOM 738 O O . VAL A 1 93 ? 2.537 5.639 17.673 1.00 87.00 93 VAL A O 1
ATOM 741 N N . GLU A 1 94 ? 0.917 7.187 17.777 1.00 89.56 94 GLU A N 1
ATOM 742 C CA . GLU A 1 94 ? -0.118 6.279 18.262 1.00 89.56 94 GLU A CA 1
ATOM 743 C C . GLU A 1 94 ? -0.753 5.541 17.084 1.00 89.56 94 GLU A C 1
ATOM 745 O O . GLU A 1 94 ? -1.221 6.166 16.134 1.00 89.56 94 GLU A O 1
ATOM 750 N N . CYS A 1 95 ? -0.780 4.218 17.157 1.00 90.12 95 CYS A N 1
ATOM 751 C CA . CYS A 1 95 ? -1.589 3.364 16.307 1.00 90.12 95 CYS A CA 1
ATOM 752 C C . CYS A 1 95 ? -2.860 2.995 17.069 1.00 90.12 95 CYS A C 1
ATOM 754 O O . CYS A 1 95 ? -2.778 2.440 18.166 1.00 90.12 95 CYS A O 1
ATOM 756 N N . VAL A 1 96 ? -4.022 3.287 16.494 1.00 92.81 96 VAL A N 1
ATOM 757 C CA . VAL A 1 96 ? -5.331 3.001 17.085 1.00 92.81 96 VAL A CA 1
ATOM 758 C C . VAL A 1 96 ? -6.145 2.173 16.099 1.00 92.81 96 VAL A C 1
ATOM 760 O O . VAL A 1 96 ? -6.231 2.514 14.920 1.00 92.81 96 VAL A O 1
ATOM 763 N N . VAL A 1 97 ? -6.730 1.080 16.576 1.00 93.50 97 VAL A N 1
ATOM 764 C CA . VAL A 1 97 ? -7.610 0.204 15.801 1.00 93.50 97 VAL A CA 1
ATOM 765 C C . VAL A 1 97 ? -9.043 0.447 16.248 1.00 93.50 97 VAL A C 1
ATOM 767 O O . VAL A 1 97 ? -9.366 0.279 17.425 1.00 93.50 97 VAL A O 1
ATOM 770 N N . TYR A 1 98 ? -9.904 0.810 15.306 1.00 94.31 98 TYR A N 1
ATOM 771 C CA . TYR A 1 98 ? -11.325 1.041 15.522 1.00 94.31 98 TYR A CA 1
ATOM 772 C C . TYR A 1 98 ? -12.170 -0.062 14.886 1.00 94.31 98 TYR A C 1
ATOM 774 O O . TYR A 1 98 ? -11.850 -0.568 13.806 1.00 94.31 98 TYR A O 1
ATOM 782 N N . GLY A 1 99 ? -13.278 -0.402 15.539 1.00 92.44 99 GLY A N 1
ATOM 783 C CA . GLY A 1 99 ? -14.366 -1.156 14.925 1.00 92.44 99 GLY A CA 1
ATOM 784 C C . GLY A 1 99 ? -15.132 -0.316 13.898 1.00 92.44 99 GLY A C 1
ATOM 785 O O . GLY A 1 99 ? -14.970 0.903 13.816 1.00 92.44 99 GLY A O 1
ATOM 786 N N . LEU A 1 100 ? -16.006 -0.958 13.117 1.00 89.31 100 LEU A N 1
ATOM 787 C CA . LEU A 1 100 ? -16.892 -0.257 12.170 1.00 89.31 100 LEU A CA 1
ATOM 788 C C . LEU A 1 100 ? -17.895 0.678 12.862 1.00 89.31 100 LEU A C 1
ATOM 790 O O . LEU A 1 100 ? -18.411 1.600 12.242 1.00 89.31 100 LEU A O 1
ATOM 794 N N . ASP A 1 101 ? -18.154 0.445 14.145 1.00 89.44 101 ASP A N 1
ATOM 795 C CA . ASP A 1 101 ? -18.961 1.294 15.018 1.00 89.44 101 ASP A CA 1
ATOM 796 C C . ASP A 1 101 ? -18.184 2.508 15.567 1.00 89.44 101 ASP A C 1
ATOM 798 O O . ASP A 1 101 ? -18.730 3.292 16.343 1.00 89.44 101 ASP A O 1
ATOM 802 N N . GLY A 1 102 ? -16.911 2.664 15.184 1.00 86.25 102 GLY A N 1
ATOM 803 C CA . GLY A 1 102 ? -16.030 3.739 15.637 1.00 86.25 102 GLY A CA 1
ATOM 804 C C . GLY A 1 102 ? -15.480 3.543 17.050 1.00 86.25 102 GLY A C 1
ATOM 805 O O . GLY A 1 102 ? -14.775 4.419 17.551 1.00 86.25 102 GLY A O 1
ATOM 806 N N . ARG A 1 103 ? -15.770 2.415 17.712 1.00 91.50 103 ARG A N 1
ATOM 807 C CA . ARG A 1 103 ? -15.216 2.127 19.039 1.00 91.50 103 ARG A CA 1
ATOM 808 C C . ARG A 1 103 ? -13.749 1.739 18.930 1.00 91.50 103 ARG A C 1
ATOM 810 O O . ARG A 1 103 ? -13.369 0.941 18.076 1.00 91.50 103 ARG A O 1
ATOM 817 N N . GLU A 1 104 ? -12.929 2.275 19.826 1.00 93.06 104 GLU A N 1
ATOM 818 C CA . GLU A 1 104 ? -11.528 1.881 19.962 1.00 93.06 104 GLU A CA 1
ATOM 819 C C . GLU A 1 104 ? -11.440 0.451 20.501 1.00 93.06 104 GLU A C 1
ATOM 821 O O . GLU A 1 104 ? -11.917 0.157 21.595 1.00 93.06 104 GLU A O 1
ATOM 826 N N . MET A 1 105 ? -10.840 -0.434 19.710 1.00 93.12 105 MET A N 1
ATOM 827 C CA . MET A 1 105 ? -10.604 -1.831 20.071 1.00 93.12 105 MET A CA 1
ATOM 828 C C . MET A 1 105 ? -9.205 -2.025 20.655 1.00 93.12 105 MET A C 1
ATOM 830 O O . MET A 1 105 ? -9.004 -2.865 21.528 1.00 93.12 105 MET A O 1
ATOM 834 N N . MET A 1 106 ? -8.227 -1.267 20.156 1.00 92.00 106 MET A N 1
ATOM 835 C CA . MET A 1 106 ? -6.827 -1.406 20.540 1.00 92.00 106 MET A CA 1
ATOM 836 C C . MET A 1 106 ? -6.059 -0.108 20.298 1.00 92.00 106 MET A C 1
ATOM 838 O O . MET A 1 106 ? -6.314 0.598 19.323 1.00 92.00 106 MET A O 1
ATOM 842 N N . ARG A 1 107 ? -5.058 0.158 21.141 1.00 91.94 107 ARG A N 1
ATOM 843 C CA . ARG A 1 107 ? -4.103 1.256 20.977 1.00 91.94 107 ARG A CA 1
ATOM 844 C C . ARG A 1 107 ? -2.693 0.807 21.327 1.00 91.94 107 ARG A C 1
ATOM 846 O O . ARG A 1 107 ? -2.471 0.184 22.362 1.00 91.94 107 ARG A O 1
ATOM 853 N N . GLN A 1 108 ? -1.731 1.177 20.489 1.00 90.50 108 GLN A N 1
ATOM 854 C CA . GLN A 1 108 ? -0.311 0.925 20.707 1.00 90.50 108 GLN A CA 1
ATOM 855 C C . GLN A 1 108 ? 0.516 2.158 20.342 1.00 90.50 108 GLN A C 1
ATOM 857 O O . GLN A 1 108 ? 0.276 2.811 19.331 1.00 90.50 108 GLN A O 1
ATOM 862 N N . MET A 1 109 ? 1.524 2.472 21.155 1.00 89.19 109 MET A N 1
ATOM 863 C CA . MET A 1 109 ? 2.472 3.546 20.864 1.00 89.19 109 MET A CA 1
ATOM 864 C C . MET A 1 109 ? 3.690 2.997 20.117 1.00 89.19 109 MET A C 1
ATOM 866 O O . MET A 1 109 ? 4.406 2.138 20.635 1.00 89.19 109 MET A O 1
ATOM 870 N N . ILE A 1 110 ? 3.948 3.523 18.920 1.00 87.25 110 ILE A N 1
ATOM 871 C CA . ILE A 1 110 ? 5.137 3.217 18.123 1.00 87.25 110 ILE A CA 1
ATOM 872 C C . ILE A 1 110 ? 6.233 4.219 18.482 1.00 87.25 110 ILE A C 1
ATOM 874 O O . ILE A 1 110 ? 6.020 5.435 18.469 1.00 87.25 110 ILE A O 1
ATOM 878 N N . ARG A 1 111 ? 7.411 3.701 18.834 1.00 84.31 111 ARG A N 1
ATOM 879 C CA . ARG A 1 111 ? 8.564 4.513 19.237 1.00 84.31 111 ARG A CA 1
ATOM 880 C C . ARG A 1 111 ? 9.278 5.109 18.010 1.00 84.31 111 ARG A C 1
ATOM 882 O O . ARG A 1 111 ? 9.279 4.478 16.952 1.00 84.31 111 ARG A O 1
ATOM 889 N N . PRO A 1 112 ? 9.921 6.284 18.147 1.00 81.69 112 PRO A N 1
ATOM 890 C CA . PRO A 1 112 ? 10.749 6.866 17.091 1.00 81.69 112 PRO A CA 1
ATOM 891 C C . PRO A 1 112 ? 11.868 5.924 16.633 1.00 81.69 112 PRO A C 1
ATOM 893 O O . PRO A 1 112 ? 12.365 5.117 17.418 1.00 81.69 112 PRO A O 1
ATOM 896 N N . GLY A 1 113 ? 12.292 6.063 15.375 1.00 76.06 113 GLY A N 1
ATOM 897 C CA . GLY A 1 113 ? 13.424 5.316 14.809 1.00 76.06 113 GLY A CA 1
ATOM 898 C C . GLY A 1 113 ? 13.131 3.868 14.395 1.00 76.06 113 GLY A C 1
ATOM 899 O O . GLY A 1 113 ? 14.023 3.190 13.891 1.00 76.06 113 GLY A O 1
ATOM 900 N N . MET A 1 114 ? 11.899 3.377 14.573 1.00 76.94 114 MET A N 1
ATOM 901 C CA . MET A 1 114 ? 11.478 2.061 14.080 1.00 76.94 114 MET A CA 1
ATOM 902 C C . MET A 1 114 ? 10.867 2.188 12.682 1.00 76.94 114 MET A C 1
ATOM 904 O O . MET A 1 114 ? 9.843 2.832 12.527 1.00 76.94 114 MET A O 1
ATOM 908 N N . GLN A 1 115 ? 11.437 1.562 11.653 1.00 77.75 115 GLN A N 1
ATOM 909 C CA . GLN A 1 115 ? 10.828 1.566 10.305 1.00 77.75 115 GLN A CA 1
ATOM 910 C C . GLN A 1 115 ? 9.664 0.570 10.166 1.00 77.75 115 GLN A C 1
ATOM 912 O O . GLN A 1 115 ? 8.785 0.718 9.317 1.00 77.75 115 GLN A O 1
ATOM 917 N N . MET A 1 116 ? 9.661 -0.452 11.019 1.00 84.00 116 MET A N 1
ATOM 918 C CA . MET A 1 116 ? 8.647 -1.494 11.069 1.00 84.00 116 MET A CA 1
ATOM 919 C C . MET A 1 116 ? 8.198 -1.691 12.513 1.00 84.00 116 MET A C 1
ATOM 921 O O . MET A 1 116 ? 9.021 -1.709 13.431 1.00 84.00 116 MET A O 1
ATOM 925 N N . SER A 1 117 ? 6.892 -1.830 12.716 1.00 87.12 117 SER A N 1
ATOM 926 C CA . SER A 1 117 ? 6.313 -2.124 14.024 1.00 87.12 117 SER A CA 1
ATOM 927 C C . SER A 1 117 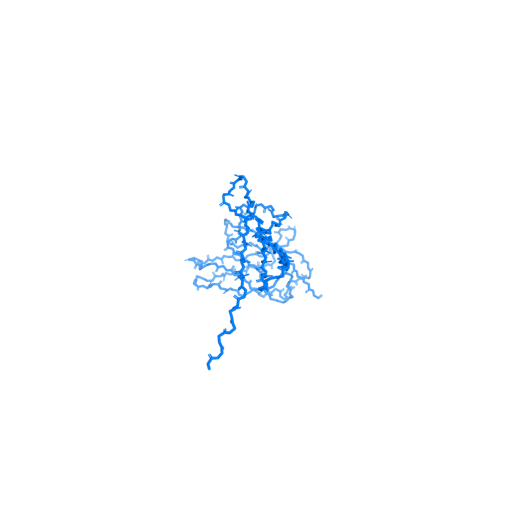? 5.314 -3.261 13.905 1.00 87.12 117 SER A C 1
ATOM 929 O O . SER A 1 117 ? 4.469 -3.255 13.013 1.00 87.12 117 SER A O 1
ATOM 931 N N . ARG A 1 118 ? 5.425 -4.243 14.799 1.00 90.06 118 ARG A N 1
ATOM 932 C CA . ARG A 1 118 ? 4.515 -5.384 14.869 1.00 90.06 118 ARG A CA 1
ATOM 933 C C . ARG A 1 118 ? 3.386 -5.075 15.849 1.00 90.06 118 ARG A C 1
ATOM 935 O O . ARG A 1 118 ? 3.644 -4.653 16.978 1.00 90.06 118 ARG A O 1
ATOM 942 N N . LEU A 1 119 ? 2.164 -5.323 15.401 1.00 90.69 119 LEU A N 1
ATOM 943 C CA . LEU A 1 119 ? 0.919 -5.181 16.142 1.00 90.69 119 LEU A CA 1
ATOM 944 C C . LEU A 1 119 ? 0.285 -6.572 16.279 1.00 90.69 119 LEU A C 1
ATOM 946 O O . LEU A 1 119 ? 0.061 -7.261 15.282 1.00 90.69 119 LEU A O 1
ATOM 950 N N . ASP A 1 120 ? 0.023 -6.985 17.516 1.00 92.50 120 ASP A N 1
ATOM 951 C CA . ASP A 1 120 ? -0.700 -8.223 17.825 1.00 92.50 120 ASP A CA 1
ATOM 952 C C . ASP A 1 120 ? -2.208 -7.968 17.724 1.00 92.50 120 ASP A C 1
ATOM 954 O O . ASP A 1 120 ? -2.750 -7.131 18.442 1.00 92.50 120 ASP A O 1
ATOM 958 N N . VAL A 1 121 ? -2.873 -8.675 16.813 1.00 92.69 121 VAL A N 1
ATOM 959 C CA . VAL A 1 121 ? -4.316 -8.569 16.554 1.00 92.69 121 VAL A CA 1
ATOM 960 C C . VAL A 1 121 ? -5.063 -9.858 16.907 1.00 92.69 121 VAL A C 1
ATOM 962 O O . VAL A 1 121 ? -6.257 -9.962 16.639 1.00 92.69 121 VAL A O 1
ATOM 965 N N . SER A 1 122 ? -4.405 -10.819 17.562 1.00 91.25 122 SER A N 1
ATOM 966 C CA . SER A 1 122 ? -4.972 -12.129 17.922 1.00 91.25 122 SER A CA 1
ATOM 967 C C . SER A 1 122 ? -6.247 -12.038 18.771 1.00 91.25 122 SER A C 1
ATOM 969 O O . SER A 1 122 ? -7.153 -12.868 18.664 1.00 91.25 122 SER A O 1
ATOM 971 N N . GLN A 1 123 ? -6.352 -10.998 19.600 1.00 91.81 123 GLN A N 1
ATOM 972 C CA . GLN A 1 123 ? -7.505 -10.759 20.472 1.00 91.81 123 GLN A CA 1
ATOM 973 C C . GLN A 1 123 ? -8.711 -10.165 19.730 1.00 91.81 123 GLN A C 1
ATOM 975 O O . GLN A 1 123 ? -9.824 -10.177 20.256 1.00 91.81 123 GLN A O 1
ATOM 980 N N . LEU A 1 124 ? -8.523 -9.661 18.508 1.00 91.81 124 LEU A N 1
ATOM 981 C CA . LEU A 1 124 ? -9.600 -9.090 17.706 1.00 91.81 124 LEU A CA 1
ATOM 982 C C . LEU A 1 124 ? -10.396 -10.199 17.008 1.00 91.81 124 LEU A C 1
ATOM 984 O O . LEU A 1 124 ? -9.841 -11.179 16.503 1.00 91.81 124 LEU A O 1
ATOM 988 N N . ALA A 1 125 ? -11.721 -10.056 16.991 1.00 92.75 125 ALA A N 1
ATOM 989 C CA . ALA A 1 125 ? -12.608 -10.971 16.279 1.00 92.75 125 ALA A CA 1
ATOM 990 C C . ALA A 1 125 ? -12.404 -10.882 14.756 1.00 92.75 125 ALA A C 1
ATOM 992 O O . ALA A 1 125 ? -11.934 -9.870 14.240 1.00 92.75 125 ALA A O 1
ATOM 993 N N . ALA A 1 126 ? -12.798 -11.930 14.027 1.00 94.00 126 ALA A N 1
ATOM 994 C CA . ALA A 1 126 ? -12.833 -11.879 12.568 1.00 94.00 126 ALA A CA 1
ATOM 995 C C . ALA A 1 126 ? -13.790 -10.770 12.101 1.00 94.00 126 ALA A C 1
ATOM 997 O O . ALA A 1 126 ? -14.903 -10.644 12.616 1.00 94.00 126 ALA A O 1
ATOM 998 N N . GLY A 1 127 ? -13.359 -9.961 11.135 1.00 92.81 127 GLY A N 1
ATOM 999 C CA . GLY A 1 127 ? -14.118 -8.789 10.710 1.00 92.81 127 GLY A CA 1
ATOM 1000 C C . GLY A 1 127 ? -13.268 -7.713 10.049 1.00 92.81 127 GLY A C 1
ATOM 1001 O O . GLY A 1 127 ? -12.103 -7.927 9.714 1.00 92.81 127 GLY A O 1
ATOM 1002 N N . VAL A 1 128 ? -13.878 -6.548 9.840 1.00 94.56 128 VAL A N 1
ATOM 1003 C CA . VAL A 1 128 ? -13.234 -5.377 9.238 1.00 94.56 128 VAL A CA 1
ATOM 1004 C C . VAL A 1 128 ? -13.024 -4.315 10.311 1.00 94.56 128 VAL A C 1
ATOM 1006 O O . VAL A 1 128 ? -13.939 -3.998 11.065 1.00 94.56 128 VAL A O 1
ATOM 1009 N N . PHE A 1 129 ? -11.826 -3.747 10.336 1.00 94.62 129 PHE A N 1
ATOM 1010 C CA . PHE A 1 129 ? -11.389 -2.720 11.271 1.00 94.62 129 PHE A CA 1
ATOM 1011 C C . PHE A 1 129 ? -10.764 -1.551 10.512 1.00 94.62 129 PHE A C 1
ATOM 1013 O O . PHE A 1 129 ? -10.310 -1.692 9.373 1.00 94.62 129 PHE A O 1
ATOM 1020 N N . MET A 1 130 ? -10.723 -0.391 11.155 1.00 93.31 130 MET A N 1
ATOM 1021 C CA . MET A 1 130 ? -10.053 0.801 10.648 1.00 93.31 130 MET A CA 1
ATOM 1022 C C . MET A 1 130 ? -8.839 1.099 11.517 1.00 93.31 130 MET A C 1
ATOM 1024 O O . MET A 1 130 ? -8.964 1.277 12.723 1.00 93.31 130 MET A O 1
ATOM 1028 N N . VAL A 1 131 ? -7.659 1.154 10.910 1.00 92.25 131 VAL A N 1
ATOM 1029 C CA . VAL A 1 131 ? -6.402 1.441 11.600 1.00 92.25 131 VAL A CA 1
ATOM 1030 C C . VAL A 1 131 ? -6.002 2.875 11.302 1.00 92.25 131 VAL A C 1
ATOM 1032 O O . VAL A 1 131 ? -5.777 3.246 10.149 1.00 92.25 131 VAL A O 1
ATOM 1035 N N . GLN A 1 132 ? -5.917 3.682 12.351 1.00 90.56 132 GLN A N 1
ATOM 1036 C CA . GLN A 1 132 ? 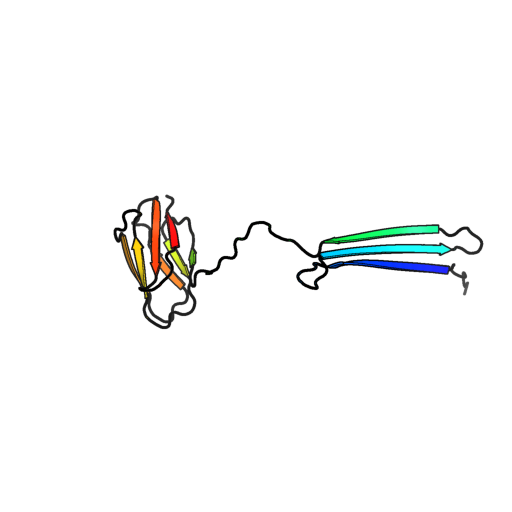-5.437 5.052 12.296 1.00 90.56 132 GLN A CA 1
ATOM 1037 C C . GLN A 1 132 ? -4.041 5.119 12.896 1.00 90.56 132 GLN A C 1
ATOM 1039 O O . GLN A 1 132 ? -3.785 4.596 13.979 1.00 90.56 132 GLN A O 1
ATOM 1044 N N . LEU A 1 133 ? -3.151 5.820 12.209 1.00 88.50 133 LEU A N 1
ATOM 1045 C CA . LEU A 1 133 ? -1.787 6.022 12.658 1.00 88.50 133 LEU A CA 1
ATOM 1046 C C . LEU A 1 133 ? -1.550 7.519 12.843 1.00 88.50 133 LEU A C 1
ATOM 1048 O O . LEU A 1 133 ? -1.432 8.219 11.855 1.00 88.50 133 LEU A O 1
ATOM 1052 N N . GLY A 1 134 ? -1.475 8.019 14.077 1.00 83.50 134 GLY A N 1
ATOM 1053 C CA . GLY A 1 134 ? -1.256 9.436 14.395 1.00 83.50 134 GLY A CA 1
ATOM 1054 C C . GLY A 1 134 ? -2.499 10.332 14.285 1.00 83.50 134 GLY A C 1
ATOM 1055 O O . GLY A 1 134 ? -3.518 9.964 13.710 1.00 83.50 134 GLY A O 1
ATOM 1056 N N . LYS A 1 135 ? -2.412 11.550 14.847 1.00 68.44 135 LYS A N 1
ATOM 1057 C CA . LYS A 1 135 ? -3.561 12.471 14.997 1.00 68.44 135 LYS A CA 1
ATOM 1058 C C . LYS A 1 135 ? -4.067 13.108 13.690 1.00 68.44 135 LYS A C 1
ATOM 1060 O O . LYS A 1 135 ? -5.234 13.468 13.626 1.00 68.44 135 LYS A O 1
ATOM 1065 N N . ASN A 1 136 ? -3.221 13.223 12.660 1.00 62.16 136 ASN A N 1
ATOM 1066 C CA . ASN A 1 136 ? -3.514 13.972 11.421 1.00 62.16 136 ASN A CA 1
ATOM 1067 C C . ASN A 1 136 ? -3.469 13.100 10.149 1.00 62.16 136 ASN A C 1
ATOM 1069 O O . ASN A 1 136 ? -3.105 13.595 9.085 1.00 62.16 136 ASN A O 1
ATOM 1073 N N . GLN A 1 137 ? -3.707 11.790 10.242 1.00 65.75 137 GLN A N 1
ATOM 1074 C CA . GLN A 1 137 ? -3.218 10.862 9.218 1.00 65.75 137 GLN A CA 1
ATOM 1075 C C . GLN A 1 137 ? -4.219 9.817 8.729 1.00 65.75 137 GLN A C 1
ATOM 1077 O O . GLN A 1 137 ? -5.161 9.431 9.417 1.00 65.75 137 GLN A O 1
ATOM 1082 N N . GLN A 1 138 ? -3.937 9.408 7.489 1.00 73.38 138 GLN A N 1
ATOM 1083 C CA . GLN A 1 138 ? -4.624 8.433 6.650 1.00 73.38 138 GLN A CA 1
ATOM 1084 C C . GLN A 1 138 ? -4.997 7.176 7.435 1.00 73.38 138 GLN A C 1
ATOM 1086 O O . GLN A 1 138 ? -4.152 6.602 8.120 1.00 73.38 138 GLN A O 1
ATOM 1091 N N . VAL A 1 139 ? -6.255 6.767 7.303 1.00 85.62 139 VAL A N 1
ATOM 1092 C CA . VAL A 1 139 ? -6.816 5.547 7.889 1.00 85.62 139 VAL A CA 1
ATOM 1093 C C . VAL A 1 139 ? -6.709 4.424 6.863 1.00 85.62 139 VAL A C 1
ATOM 1095 O O . VAL A 1 139 ? -6.993 4.642 5.686 1.00 85.62 139 VAL A O 1
ATOM 1098 N N . GLN A 1 140 ? -6.318 3.226 7.293 1.00 89.25 140 GLN A N 1
ATOM 1099 C CA . GLN A 1 140 ? -6.317 2.037 6.438 1.00 89.25 140 GLN A CA 1
ATOM 1100 C C . GLN A 1 140 ? -7.279 0.981 6.956 1.00 89.25 140 GLN A C 1
ATOM 1102 O O . GLN A 1 140 ? -7.393 0.747 8.157 1.00 89.25 140 GLN A O 1
ATOM 1107 N N . ARG A 1 141 ? -7.952 0.310 6.024 1.00 92.06 141 ARG A N 1
ATOM 1108 C CA . ARG A 1 141 ? -8.820 -0.825 6.326 1.00 92.06 141 ARG A CA 1
ATOM 1109 C C . ARG A 1 141 ? -7.970 -2.050 6.643 1.00 92.06 141 ARG A C 1
ATOM 1111 O O . ARG A 1 141 ? -7.166 -2.445 5.806 1.00 92.06 141 ARG A O 1
ATOM 1118 N N . LEU A 1 142 ? -8.213 -2.695 7.776 1.00 93.31 142 LEU A N 1
ATOM 1119 C CA . LEU A 1 142 ? -7.651 -3.991 8.155 1.00 93.31 142 LEU A CA 1
ATOM 1120 C C . LEU A 1 142 ? -8.759 -5.047 8.154 1.00 93.31 142 LEU A C 1
ATOM 1122 O O . LEU A 1 142 ? -9.825 -4.830 8.720 1.00 93.31 142 LEU A O 1
ATOM 1126 N N . VAL A 1 143 ? -8.514 -6.193 7.530 1.00 95.56 143 VAL A N 1
ATOM 1127 C CA . VAL A 1 143 ? -9.425 -7.342 7.538 1.00 95.56 143 VAL A CA 1
ATOM 1128 C C . VAL A 1 143 ? -8.787 -8.456 8.356 1.00 95.56 143 VAL A C 1
ATOM 1130 O O . VAL A 1 143 ? -7.633 -8.790 8.119 1.00 95.56 143 VAL A O 1
ATOM 1133 N N . ILE A 1 144 ? -9.528 -9.045 9.291 1.00 94.44 144 ILE A N 1
ATOM 1134 C CA . ILE A 1 144 ? -9.086 -10.200 10.079 1.00 94.44 144 ILE A CA 1
ATOM 1135 C C . ILE A 1 144 ? -9.889 -11.427 9.654 1.00 94.44 144 ILE A C 1
ATOM 1137 O O . ILE A 1 144 ? -11.121 -11.405 9.681 1.00 94.44 144 ILE A O 1
ATOM 1141 N N . GLN A 1 145 ? -9.187 -12.491 9.266 1.00 91.25 145 GLN A N 1
ATOM 1142 C CA . GLN A 1 145 ? -9.749 -13.784 8.875 1.00 91.25 145 GLN A CA 1
ATOM 1143 C C . GLN A 1 145 ? -9.229 -14.857 9.834 1.00 91.25 145 GLN A C 1
ATOM 1145 O O .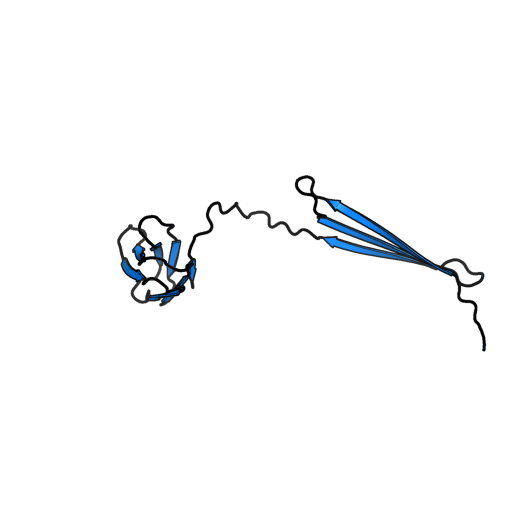 GLN A 1 145 ? -8.024 -14.944 10.053 1.00 91.25 145 GLN A O 1
ATOM 1150 N N . ARG A 1 146 ? -10.129 -15.655 10.411 1.00 82.88 146 ARG A N 1
ATOM 1151 C CA . ARG A 1 146 ? -9.789 -16.794 11.275 1.00 82.88 146 ARG A CA 1
ATOM 1152 C C . ARG A 1 146 ? -10.041 -18.106 10.550 1.00 82.88 146 ARG A C 1
ATOM 1154 O O . ARG A 1 146 ? -11.012 -18.143 9.763 1.00 82.88 146 ARG A O 1
#

Radius of gyration: 31.39 Å; chains: 1; bounding bo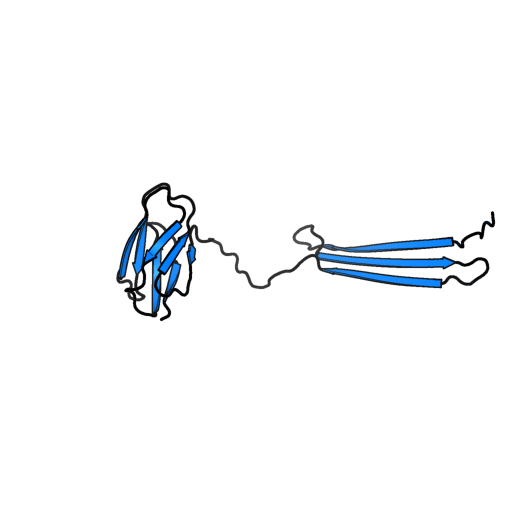x: 62×36×84 Å

pLDDT: mean 79.11, std 13.54, range [38.0, 95.56]